Protein AF-A0AA40B1W0-F1 (afdb_monomer_lite)

Structure (mmCIF, N/CA/C/O backbone):
data_AF-A0AA40B1W0-F1
#
_entry.id   AF-A0AA40B1W0-F1
#
loop_
_atom_site.group_PDB
_atom_site.id
_atom_site.type_symbol
_atom_site.label_atom_id
_atom_site.label_alt_id
_atom_site.label_comp_id
_atom_site.label_asym_id
_atom_site.label_entity_id
_atom_site.label_seq_id
_atom_site.pdbx_PDB_ins_code
_atom_site.Cartn_x
_atom_site.Cartn_y
_atom_site.Cartn_z
_atom_site.occupancy
_atom_site.B_iso_or_equiv
_atom_site.auth_seq_id
_atom_site.auth_comp_id
_atom_site.auth_asym_id
_atom_site.auth_atom_id
_atom_site.pdbx_PDB_model_num
ATOM 1 N N . THR A 1 1 ? -1.153 5.005 -8.816 1.00 73.44 1 THR A N 1
ATOM 2 C CA . THR A 1 1 ? -2.336 5.276 -7.973 1.00 7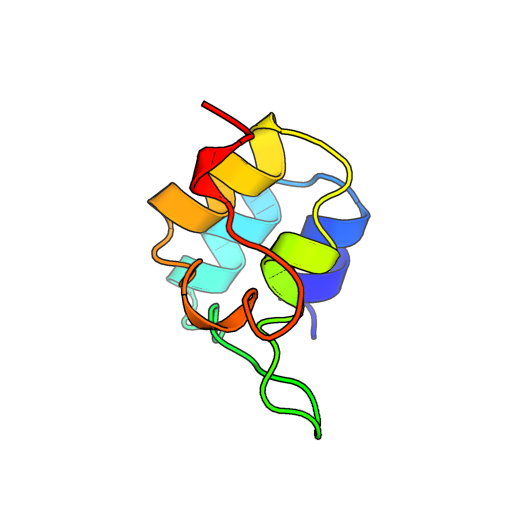3.44 1 THR A CA 1
ATOM 3 C C . THR A 1 1 ? -1.976 6.381 -6.991 1.00 73.44 1 THR A C 1
ATOM 5 O O . THR A 1 1 ? -0.784 6.630 -6.843 1.00 73.44 1 THR A O 1
ATOM 8 N N . PRO A 1 2 ? -2.939 7.049 -6.327 1.00 83.94 2 PRO A N 1
ATOM 9 C CA . PRO A 1 2 ? -2.630 8.041 -5.290 1.00 83.94 2 PRO A CA 1
ATOM 10 C C . PRO A 1 2 ? -1.698 7.494 -4.199 1.00 83.94 2 PRO A C 1
ATOM 12 O O . PRO A 1 2 ? -0.797 8.194 -3.756 1.00 83.94 2 PRO A O 1
ATOM 15 N N . LEU A 1 3 ? -1.849 6.210 -3.850 1.00 84.12 3 LEU A N 1
ATOM 16 C CA . LEU A 1 3 ? -0.973 5.531 -2.894 1.00 84.12 3 LEU A CA 1
ATOM 17 C C . LEU A 1 3 ? 0.465 5.377 -3.423 1.00 84.12 3 LEU A C 1
ATOM 19 O O . LEU A 1 3 ? 1.398 5.619 -2.673 1.00 84.12 3 LEU A O 1
ATOM 23 N N . HIS A 1 4 ? 0.667 5.080 -4.717 1.00 80.44 4 HIS A N 1
ATOM 24 C CA . HIS A 1 4 ? 2.020 5.077 -5.308 1.00 80.44 4 HIS A CA 1
ATOM 25 C C . HIS A 1 4 ? 2.711 6.435 -5.195 1.00 80.44 4 HIS A C 1
ATOM 27 O O . HIS A 1 4 ? 3.907 6.471 -4.951 1.00 80.44 4 HIS A O 1
ATOM 33 N N . VAL A 1 5 ? 1.966 7.528 -5.378 1.00 85.06 5 VAL A N 1
ATOM 34 C CA . VAL A 1 5 ? 2.521 8.881 -5.272 1.00 85.06 5 VAL A CA 1
ATOM 35 C C . VAL A 1 5 ? 2.932 9.158 -3.828 1.00 85.06 5 VAL A C 1
ATOM 37 O O . VAL A 1 5 ? 4.044 9.602 -3.595 1.00 85.06 5 VAL A O 1
ATOM 40 N N . ALA A 1 6 ? 2.087 8.830 -2.846 1.00 88.38 6 ALA A N 1
ATOM 41 C CA . ALA A 1 6 ? 2.447 8.984 -1.436 1.00 88.38 6 ALA A CA 1
ATOM 42 C C . ALA A 1 6 ? 3.748 8.243 -1.080 1.00 88.38 6 ALA A C 1
ATOM 44 O O . ALA A 1 6 ? 4.603 8.817 -0.419 1.00 88.38 6 ALA A O 1
ATOM 45 N N . VAL A 1 7 ? 3.924 7.019 -1.586 1.00 86.00 7 VAL A N 1
ATOM 46 C CA . VAL A 1 7 ? 5.142 6.223 -1.368 1.00 86.00 7 VAL A CA 1
ATOM 47 C C . VAL A 1 7 ? 6.362 6.792 -2.098 1.00 86.00 7 VAL A C 1
ATOM 49 O O . VAL A 1 7 ? 7.441 6.854 -1.522 1.00 86.00 7 VAL A O 1
ATOM 52 N N . GLU A 1 8 ? 6.204 7.252 -3.341 1.00 83.94 8 GLU A N 1
ATOM 53 C CA . GLU A 1 8 ? 7.284 7.879 -4.122 1.00 83.94 8 GLU A CA 1
ATOM 54 C C . GLU A 1 8 ? 7.808 9.167 -3.465 1.00 83.94 8 GLU A C 1
ATOM 56 O O . GLU A 1 8 ? 8.988 9.492 -3.577 1.00 83.94 8 GLU A O 1
ATOM 61 N N . PHE A 1 9 ? 6.935 9.875 -2.746 1.00 88.62 9 PHE A N 1
ATOM 62 C CA . PHE A 1 9 ? 7.268 11.073 -1.980 1.00 88.62 9 PHE A CA 1
ATOM 63 C C . PHE A 1 9 ? 7.566 10.801 -0.496 1.00 88.62 9 PHE A C 1
ATOM 65 O O . PHE A 1 9 ? 7.633 11.762 0.269 1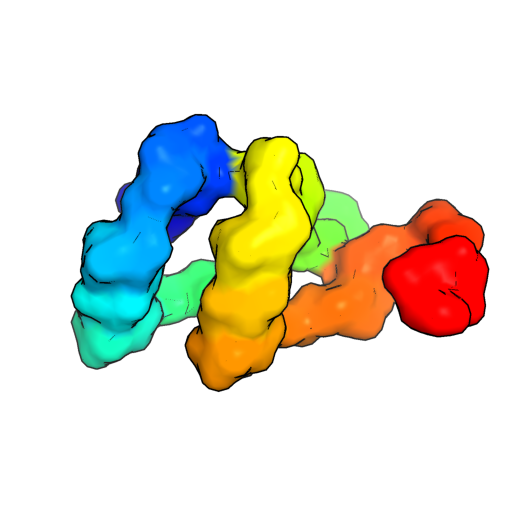.00 88.62 9 PHE A O 1
ATOM 72 N N . ASP A 1 10 ? 7.740 9.537 -0.089 1.00 87.69 10 ASP A N 1
ATOM 73 C CA . ASP A 1 10 ? 8.080 9.143 1.292 1.00 87.69 10 ASP A CA 1
ATOM 74 C C . ASP A 1 10 ? 7.083 9.681 2.344 1.00 87.69 10 ASP A C 1
ATOM 76 O O .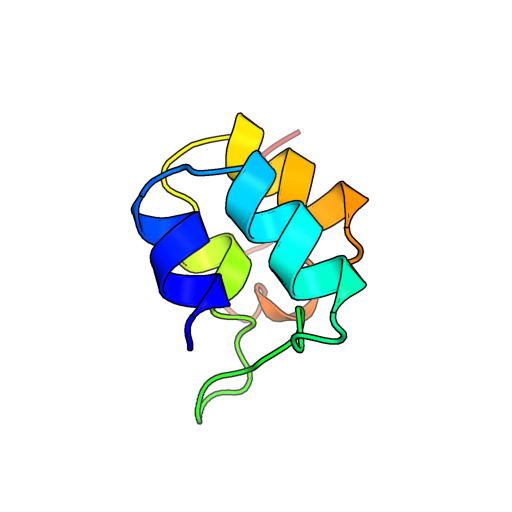 ASP A 1 10 ? 7.426 10.033 3.470 1.00 87.69 10 ASP A O 1
ATOM 80 N N . ASN A 1 11 ? 5.813 9.809 1.953 1.00 91.31 11 ASN A N 1
ATOM 81 C CA . ASN A 1 11 ? 4.761 10.410 2.764 1.00 91.31 11 ASN A CA 1
ATOM 82 C C . ASN A 1 11 ? 3.935 9.326 3.469 1.00 91.31 11 ASN A C 1
ATOM 84 O O . ASN A 1 11 ? 2.873 8.902 2.991 1.00 91.31 11 ASN A O 1
ATOM 88 N N . ASN A 1 12 ? 4.438 8.896 4.625 1.00 89.00 12 ASN A N 1
ATOM 89 C CA . ASN A 1 12 ? 3.845 7.854 5.463 1.00 89.00 12 ASN A CA 1
ATOM 90 C C . ASN A 1 12 ? 2.418 8.192 5.917 1.00 89.00 12 ASN A C 1
ATOM 92 O O . ASN A 1 12 ? 1.540 7.326 5.898 1.00 89.00 12 ASN A O 1
ATOM 96 N N . GLU A 1 13 ? 2.149 9.447 6.279 1.00 92.56 13 GLU A N 1
ATOM 97 C CA . GLU A 1 13 ? 0.828 9.901 6.716 1.00 92.56 13 GLU A CA 1
ATOM 98 C C . GLU A 1 13 ? -0.201 9.806 5.587 1.00 92.56 13 GLU A C 1
ATOM 100 O O . GLU A 1 13 ? -1.313 9.304 5.785 1.00 92.56 13 GLU A O 1
ATOM 105 N N . ALA A 1 14 ? 0.167 10.253 4.383 1.00 91.56 14 ALA A N 1
ATOM 106 C CA . ALA A 1 14 ? -0.692 10.140 3.212 1.00 91.56 14 ALA A CA 1
ATOM 107 C C . ALA A 1 14 ? -0.914 8.673 2.825 1.00 91.56 14 ALA A C 1
ATOM 109 O O . ALA A 1 14 ? -2.034 8.305 2.464 1.00 91.56 14 ALA A O 1
ATOM 110 N N . ALA A 1 15 ? 0.118 7.831 2.931 1.00 89.75 15 ALA A N 1
ATOM 111 C CA . ALA A 1 15 ? 0.000 6.400 2.683 1.00 89.75 15 ALA A CA 1
ATOM 112 C C . ALA A 1 15 ? -0.996 5.741 3.653 1.00 89.75 15 ALA A C 1
ATOM 114 O O . ALA A 1 15 ? -1.927 5.074 3.195 1.00 89.75 15 ALA A O 1
ATOM 115 N N . SER A 1 16 ? -0.878 6.005 4.960 1.00 90.88 16 SER A N 1
ATOM 116 C CA . SER A 1 16 ? -1.819 5.518 5.980 1.00 90.88 16 SER A CA 1
ATOM 117 C C . SER A 1 16 ? -3.250 5.941 5.680 1.00 90.88 16 SER A C 1
ATOM 119 O O . SER A 1 16 ? -4.146 5.100 5.617 1.00 90.88 16 SER A O 1
ATOM 121 N N . LEU A 1 17 ? -3.469 7.235 5.428 1.00 93.75 17 LEU A N 1
ATOM 122 C CA . LEU A 1 17 ? -4.805 7.765 5.172 1.00 93.75 17 LEU A CA 1
ATOM 123 C C . LEU A 1 17 ? -5.436 7.119 3.935 1.00 93.75 17 LEU A C 1
ATOM 125 O O . LEU A 1 17 ? -6.618 6.790 3.933 1.00 93.75 17 LEU A O 1
ATOM 129 N N . LEU A 1 18 ? -4.664 6.929 2.867 1.00 90.62 18 LEU A N 1
ATOM 130 C CA . LEU A 1 18 ? -5.164 6.303 1.648 1.00 90.62 18 LEU A CA 1
ATOM 131 C C . LEU A 1 18 ? -5.544 4.840 1.887 1.00 90.62 18 LEU A C 1
ATOM 133 O O . LEU A 1 18 ? -6.607 4.418 1.430 1.00 90.62 18 LEU A O 1
ATOM 137 N N . VAL A 1 19 ? -4.729 4.088 2.629 1.00 89.31 19 VAL A N 1
ATOM 138 C CA . VAL A 1 19 ? -5.032 2.697 3.002 1.00 89.31 19 VAL A CA 1
ATOM 139 C C . VAL A 1 19 ? -6.286 2.627 3.879 1.00 89.31 19 VAL A C 1
ATOM 141 O O . VAL A 1 19 ? -7.182 1.838 3.583 1.00 89.31 19 VAL A O 1
ATOM 144 N N . GLU A 1 20 ? -6.433 3.511 4.871 1.00 91.44 20 GLU A N 1
ATOM 145 C CA . GLU A 1 20 ? -7.652 3.622 5.692 1.00 91.44 20 GLU A CA 1
ATOM 146 C C . GLU A 1 20 ? -8.905 3.934 4.862 1.00 91.44 20 GLU A C 1
ATOM 148 O O . GLU A 1 20 ? -10.004 3.471 5.171 1.00 91.44 20 GLU A O 1
ATOM 153 N N . LYS A 1 21 ? -8.758 4.705 3.779 1.00 93.06 21 LYS A N 1
ATOM 154 C CA . LYS A 1 21 ? -9.846 5.004 2.834 1.00 93.06 21 LYS A CA 1
ATOM 155 C C . LYS A 1 21 ? -10.122 3.864 1.847 1.00 93.06 21 LYS A C 1
ATOM 157 O O . LYS A 1 21 ? -10.962 4.029 0.964 1.00 93.06 21 LYS A O 1
ATOM 162 N N . GLY A 1 22 ? -9.460 2.717 1.998 1.00 88.88 22 GLY A N 1
ATOM 163 C CA . GLY A 1 22 ? -9.656 1.529 1.171 1.00 88.88 22 GLY A CA 1
ATOM 164 C C . GLY A 1 22 ? -8.789 1.492 -0.087 1.00 88.88 22 GLY A C 1
ATOM 165 O O . GLY A 1 22 ? -9.121 0.771 -1.030 1.00 88.88 22 GLY A O 1
ATOM 166 N N . ALA A 1 23 ? -7.696 2.261 -0.148 1.00 87.44 23 ALA A N 1
ATOM 167 C CA . ALA A 1 23 ? -6.731 2.114 -1.231 1.00 87.44 23 ALA A CA 1
ATOM 168 C C . ALA A 1 23 ? -6.119 0.707 -1.210 1.00 87.44 23 ALA A C 1
ATOM 170 O O . ALA A 1 23 ? -5.720 0.193 -0.165 1.00 87.44 23 ALA A O 1
ATOM 171 N N . SER A 1 24 ? -6.015 0.089 -2.387 1.00 85.06 24 SER A N 1
ATOM 172 C CA . SER A 1 24 ? -5.408 -1.235 -2.507 1.00 85.06 24 SER A CA 1
ATOM 173 C C . SER A 1 24 ? -3.896 -1.144 -2.302 1.00 85.06 24 SER A C 1
ATOM 175 O O . SER A 1 24 ? -3.179 -0.621 -3.157 1.00 85.06 24 SER A O 1
ATOM 177 N N . ILE A 1 25 ? -3.431 -1.662 -1.164 1.00 84.06 25 ILE A N 1
ATOM 178 C CA . ILE A 1 25 ? -2.012 -1.730 -0.790 1.00 84.06 25 ILE A CA 1
ATOM 179 C C . ILE A 1 25 ? -1.246 -2.849 -1.512 1.00 84.06 25 ILE A C 1
ATOM 181 O O . ILE A 1 25 ? -0.025 -2.838 -1.582 1.00 84.06 25 ILE A O 1
ATOM 185 N N . ASN A 1 26 ? -1.964 -3.809 -2.091 1.00 77.75 26 ASN A N 1
ATOM 186 C CA . ASN A 1 26 ? -1.386 -4.929 -2.835 1.00 77.75 26 ASN A CA 1
ATOM 187 C C . ASN A 1 26 ? -1.682 -4.791 -4.333 1.00 77.75 26 ASN A C 1
ATOM 189 O O . ASN A 1 26 ? -1.959 -5.771 -5.019 1.00 77.75 26 ASN A O 1
ATOM 193 N N . ALA A 1 27 ? -1.712 -3.554 -4.839 1.00 74.06 27 ALA A N 1
ATOM 194 C CA . ALA A 1 27 ? -1.824 -3.323 -6.270 1.00 74.06 27 ALA A CA 1
ATOM 195 C C . ALA A 1 27 ? -0.563 -3.861 -6.962 1.00 74.06 27 ALA A C 1
ATOM 197 O O . ALA A 1 27 ? 0.549 -3.408 -6.683 1.00 74.06 27 ALA A O 1
ATOM 198 N N . VAL A 1 28 ? -0.761 -4.828 -7.855 1.00 70.31 28 VAL A N 1
ATOM 199 C CA . VAL A 1 28 ? 0.310 -5.451 -8.633 1.00 70.31 28 VAL A CA 1
ATOM 200 C C . VAL A 1 28 ? 0.397 -4.850 -10.034 1.00 70.31 28 VAL A C 1
ATOM 202 O O . VAL A 1 28 ? -0.598 -4.335 -10.556 1.00 70.31 28 VAL A O 1
ATOM 205 N N . ASP A 1 29 ? 1.584 -4.879 -10.638 1.00 68.19 29 ASP A N 1
ATOM 206 C CA . ASP A 1 29 ? 1.746 -4.571 -12.062 1.00 68.19 29 ASP A CA 1
ATOM 207 C C . ASP A 1 29 ? 1.285 -5.738 -12.951 1.00 68.19 29 ASP A C 1
ATOM 209 O O . ASP A 1 29 ? 0.775 -6.757 -12.482 1.00 68.19 29 ASP A O 1
ATOM 213 N N . SER A 1 30 ? 1.458 -5.587 -14.266 1.00 68.50 30 SER A N 1
ATOM 214 C CA . SER A 1 30 ? 1.166 -6.638 -15.245 1.00 68.50 30 SER A CA 1
ATOM 215 C C . SER A 1 30 ? 1.979 -7.922 -15.037 1.00 68.50 30 SER A C 1
ATOM 217 O O . SER A 1 30 ? 1.580 -8.964 -15.547 1.00 68.50 30 SER A O 1
ATOM 219 N N . GLU A 1 31 ? 3.089 -7.858 -14.300 1.00 59.44 31 GLU A N 1
ATOM 220 C CA . GLU A 1 31 ? 3.972 -8.988 -13.996 1.00 59.44 31 GLU A CA 1
ATOM 221 C C . GLU A 1 31 ? 3.633 -9.654 -12.646 1.00 59.44 31 GLU A C 1
ATOM 223 O O . GLU A 1 31 ? 4.160 -10.725 -12.324 1.00 59.44 31 GLU A O 1
ATOM 228 N N . GLY A 1 32 ? 2.710 -9.070 -11.873 1.00 59.72 32 GLY A N 1
ATOM 229 C CA . GLY A 1 32 ? 2.288 -9.578 -10.571 1.00 59.72 32 GLY A CA 1
ATOM 230 C C . GLY A 1 32 ? 3.161 -9.110 -9.406 1.00 59.72 32 GLY A C 1
ATOM 231 O O . GLY A 1 32 ? 2.993 -9.627 -8.305 1.00 59.72 32 GLY A O 1
ATOM 232 N N . PHE A 1 33 ? 4.068 -8.150 -9.619 1.00 61.75 33 PHE A N 1
ATOM 233 C CA . PHE A 1 33 ? 4.885 -7.595 -8.543 1.00 61.75 33 PHE A CA 1
ATOM 234 C C . PHE A 1 33 ? 4.111 -6.537 -7.765 1.00 61.75 33 PHE A C 1
ATOM 236 O O . PHE A 1 33 ? 3.522 -5.624 -8.353 1.00 61.75 33 PHE A O 1
ATOM 243 N N . THR A 1 34 ? 4.158 -6.614 -6.432 1.00 68.69 34 THR A N 1
ATOM 244 C CA . THR A 1 34 ? 3.649 -5.542 -5.566 1.00 68.69 34 THR A CA 1
ATOM 245 C C . THR A 1 34 ? 4.542 -4.315 -5.727 1.00 68.69 34 THR A C 1
ATOM 247 O O . THR A 1 34 ? 5.586 -4.180 -5.090 1.00 68.69 34 THR A O 1
ATOM 250 N N . LEU A 1 35 ? 4.108 -3.400 -6.596 1.00 66.62 35 LEU A N 1
ATOM 251 C CA . LEU A 1 35 ? 4.822 -2.173 -6.952 1.00 66.62 35 LEU A CA 1
ATOM 252 C C . LEU A 1 35 ? 5.137 -1.292 -5.737 1.00 66.62 35 LEU A C 1
ATOM 254 O O . LEU A 1 35 ? 6.063 -0.494 -5.799 1.00 66.62 35 LEU A O 1
ATOM 258 N N . LEU A 1 36 ? 4.357 -1.389 -4.657 1.00 68.19 36 LEU A N 1
ATOM 259 C CA . LEU A 1 36 ? 4.426 -0.448 -3.540 1.00 68.19 36 LEU A CA 1
ATOM 260 C C . LEU A 1 36 ? 5.731 -0.535 -2.748 1.00 68.19 36 LEU A C 1
ATOM 262 O O . LEU A 1 36 ? 6.357 0.499 -2.553 1.00 68.19 36 LEU A O 1
ATOM 266 N N . LEU A 1 37 ? 6.205 -1.727 -2.374 1.00 69.12 37 LEU A N 1
ATOM 267 C CA . LEU A 1 37 ? 7.514 -1.824 -1.718 1.00 69.12 37 LEU A CA 1
ATOM 268 C C . LEU A 1 37 ? 8.670 -1.506 -2.679 1.00 69.12 37 LEU A C 1
ATOM 270 O O . LEU A 1 37 ? 9.656 -0.922 -2.253 1.00 69.12 37 LEU A O 1
ATOM 274 N N . MET A 1 38 ? 8.553 -1.817 -3.977 1.00 67.06 38 MET A N 1
ATOM 275 C CA . MET A 1 38 ? 9.579 -1.429 -4.962 1.00 67.06 38 MET A CA 1
ATOM 276 C C . MET A 1 38 ? 9.670 0.090 -5.172 1.00 67.06 38 MET A C 1
ATOM 278 O O . MET A 1 38 ? 10.666 0.583 -5.694 1.00 67.06 38 MET A O 1
ATOM 282 N N . ARG A 1 39 ? 8.609 0.826 -4.824 1.00 72.25 39 ARG A N 1
ATOM 283 C CA . ARG A 1 39 ? 8.536 2.290 -4.912 1.00 72.25 39 ARG A CA 1
ATOM 284 C C . ARG A 1 39 ? 9.005 2.973 -3.633 1.00 72.25 39 ARG A C 1
A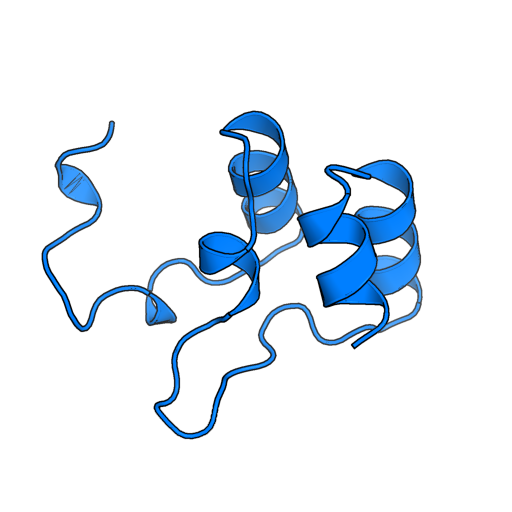TOM 286 O O . ARG A 1 39 ? 9.257 4.172 -3.686 1.00 72.25 39 ARG A O 1
ATOM 293 N N . ALA A 1 40 ? 9.091 2.246 -2.519 1.00 75.75 40 ALA A N 1
ATOM 294 C CA . ALA A 1 40 ? 9.601 2.794 -1.274 1.00 75.75 40 ALA A CA 1
ATOM 295 C C . ALA A 1 40 ? 11.074 3.164 -1.468 1.00 75.75 40 ALA A C 1
ATOM 297 O O . ALA A 1 40 ? 11.899 2.340 -1.862 1.00 75.75 40 ALA A O 1
ATOM 298 N N . THR A 1 41 ? 11.387 4.434 -1.244 1.00 74.12 41 THR A N 1
ATOM 299 C CA . THR A 1 41 ? 12.741 4.975 -1.391 1.00 74.12 41 THR A CA 1
ATOM 300 C C . THR A 1 41 ? 13.553 4.834 -0.104 1.00 74.12 41 THR A C 1
ATOM 302 O O . THR A 1 41 ? 14.782 4.871 -0.153 1.00 74.12 41 THR A O 1
ATOM 305 N N . THR A 1 42 ? 12.878 4.634 1.031 1.00 79.88 42 THR A N 1
ATOM 306 C CA . THR A 1 42 ? 13.464 4.513 2.367 1.00 79.88 42 THR A CA 1
ATOM 307 C C . THR A 1 42 ? 13.045 3.209 3.047 1.00 79.88 42 THR A C 1
ATOM 309 O O . THR A 1 42 ? 12.008 2.619 2.724 1.00 79.88 42 THR A O 1
ATOM 312 N N . LEU A 1 43 ? 13.863 2.757 4.005 1.00 80.69 43 LEU A N 1
ATOM 313 C CA . LEU A 1 43 ? 13.538 1.599 4.839 1.00 80.69 43 LEU A CA 1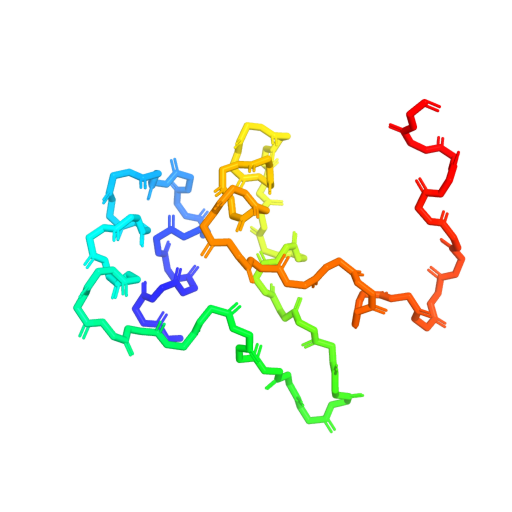
ATOM 314 C C . LEU A 1 43 ? 12.292 1.879 5.690 1.00 80.69 43 LEU A C 1
ATOM 316 O O . LEU A 1 43 ? 11.407 1.037 5.750 1.00 80.69 43 LEU A O 1
ATOM 320 N N . ASP A 1 44 ? 12.183 3.087 6.244 1.00 84.75 44 ASP A N 1
ATOM 321 C CA . ASP A 1 44 ? 11.055 3.509 7.078 1.00 84.75 44 ASP A CA 1
ATOM 322 C C . ASP A 1 44 ? 9.719 3.411 6.325 1.00 84.75 44 ASP A C 1
ATOM 324 O O . ASP A 1 44 ? 8.750 2.861 6.844 1.00 84.75 44 ASP A O 1
ATOM 328 N N . MET A 1 45 ? 9.660 3.870 5.069 1.00 84.88 45 MET A N 1
ATOM 329 C CA . MET A 1 45 ? 8.460 3.732 4.234 1.00 84.88 45 MET A CA 1
ATOM 330 C C . MET A 1 45 ? 8.173 2.271 3.884 1.00 84.88 45 MET A C 1
ATOM 332 O O . MET A 1 45 ? 7.014 1.852 3.873 1.00 84.88 45 MET A O 1
ATOM 336 N N . ALA A 1 46 ? 9.206 1.470 3.610 1.00 82.31 46 ALA A N 1
ATOM 337 C CA . ALA A 1 46 ? 9.030 0.044 3.355 1.00 82.31 46 ALA A CA 1
ATOM 338 C C . ALA A 1 46 ? 8.456 -0.679 4.588 1.00 82.31 46 ALA A C 1
ATOM 340 O O . ALA A 1 46 ? 7.476 -1.415 4.460 1.00 82.31 46 ALA A O 1
ATOM 341 N N . GLU A 1 47 ? 9.002 -0.424 5.779 1.00 84.00 47 GLU A N 1
ATOM 342 C CA . GLU A 1 47 ? 8.498 -0.944 7.054 1.00 84.00 47 GLU A CA 1
ATOM 343 C C . GLU A 1 47 ? 7.060 -0.491 7.313 1.00 84.00 47 GLU A C 1
ATOM 345 O O . GLU A 1 47 ? 6.195 -1.303 7.651 1.00 84.00 47 GLU A O 1
ATOM 350 N N . HIS A 1 48 ? 6.773 0.788 7.078 1.00 86.75 48 HIS A N 1
ATOM 351 C CA . HIS A 1 48 ? 5.443 1.355 7.261 1.00 86.75 48 HIS A CA 1
ATOM 352 C C . HIS A 1 48 ? 4.400 0.689 6.355 1.00 86.75 48 HIS A C 1
ATOM 354 O O . HIS A 1 48 ? 3.304 0.349 6.799 1.00 86.75 48 HIS A O 1
ATOM 360 N N . LEU A 1 49 ? 4.741 0.402 5.096 1.00 84.31 49 LEU A N 1
ATOM 361 C CA . LEU A 1 49 ? 3.863 -0.343 4.186 1.00 84.31 49 LEU A CA 1
ATOM 362 C C . LEU A 1 49 ? 3.629 -1.781 4.650 1.00 84.31 49 LEU A C 1
ATOM 364 O O . LEU A 1 49 ? 2.504 -2.275 4.547 1.00 84.31 49 LEU A O 1
ATOM 368 N N . VAL A 1 50 ? 4.656 -2.451 5.178 1.00 83.75 50 VAL A N 1
ATOM 369 C CA . VAL A 1 50 ? 4.516 -3.799 5.748 1.00 83.75 50 VAL A CA 1
ATOM 370 C C . VAL A 1 50 ? 3.563 -3.780 6.945 1.00 83.75 50 VAL A C 1
ATOM 372 O O . VAL A 1 50 ? 2.672 -4.627 7.020 1.00 83.75 50 VAL A O 1
ATOM 375 N N . ILE A 1 51 ? 3.670 -2.778 7.825 1.00 86.44 51 ILE A N 1
ATOM 376 C CA . ILE A 1 51 ? 2.743 -2.573 8.951 1.00 86.44 51 ILE A CA 1
ATOM 377 C C . ILE A 1 51 ? 1.306 -2.367 8.454 1.00 86.44 51 ILE A C 1
ATOM 379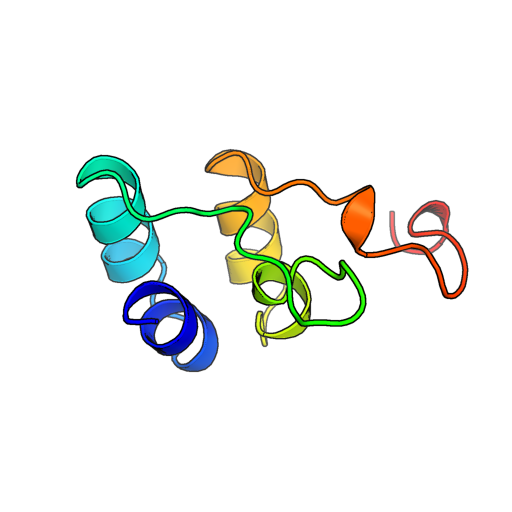 O O . ILE A 1 51 ? 0.367 -2.929 9.020 1.00 86.44 51 ILE A O 1
ATOM 383 N N . LEU A 1 52 ? 1.126 -1.614 7.368 1.00 85.31 52 LEU A N 1
ATOM 384 C CA . LEU A 1 52 ? -0.178 -1.384 6.737 1.00 85.31 52 LEU A CA 1
ATOM 385 C C . LEU A 1 52 ? -0.733 -2.621 5.994 1.00 85.31 52 LEU A C 1
ATOM 387 O O . LEU A 1 52 ? -1.857 -2.580 5.489 1.00 85.31 52 LEU A O 1
ATOM 391 N N . GLY A 1 53 ? 0.013 -3.730 5.939 1.00 82.44 53 GLY A N 1
ATOM 392 C CA . GLY A 1 53 ? -0.423 -5.000 5.351 1.00 82.44 53 GLY A CA 1
ATOM 393 C C . GLY A 1 53 ? 0.017 -5.228 3.902 1.00 82.44 53 GLY A C 1
ATOM 394 O O . GLY A 1 53 ? -0.593 -6.046 3.200 1.00 82.44 53 GLY A O 1
ATOM 395 N N . ALA A 1 54 ? 1.052 -4.521 3.435 1.00 81.44 54 ALA A N 1
ATOM 396 C CA . ALA A 1 54 ? 1.671 -4.786 2.141 1.00 81.44 54 ALA A CA 1
ATOM 397 C C . ALA A 1 54 ? 2.367 -6.153 2.155 1.00 81.44 54 ALA A C 1
ATOM 399 O O . ALA A 1 54 ? 3.146 -6.471 3.057 1.00 81.44 54 ALA A O 1
ATOM 400 N N . ARG A 1 55 ? 2.098 -6.982 1.144 1.00 72.56 55 ARG A N 1
ATOM 401 C CA . ARG A 1 55 ? 2.726 -8.299 1.017 1.00 72.56 55 ARG A CA 1
ATOM 402 C C . ARG A 1 55 ? 4.139 -8.173 0.461 1.00 72.56 55 ARG A C 1
ATOM 404 O O . ARG A 1 55 ? 4.334 -7.702 -0.656 1.00 72.56 55 ARG A O 1
ATOM 411 N N . THR A 1 56 ? 5.105 -8.694 1.211 1.00 66.12 56 THR A N 1
ATOM 412 C CA . THR A 1 56 ? 6.505 -8.825 0.782 1.00 66.12 56 THR A CA 1
ATOM 413 C C . THR A 1 56 ? 6.724 -10.020 -0.149 1.00 66.12 56 THR A C 1
ATOM 415 O O . THR A 1 56 ? 7.606 -9.981 -0.999 1.00 66.12 56 THR A O 1
ATOM 418 N N . ALA A 1 57 ? 5.899 -11.070 -0.045 1.00 57.25 57 ALA A N 1
ATOM 419 C CA . ALA A 1 57 ? 6.045 -12.313 -0.813 1.00 57.25 57 ALA A CA 1
ATOM 420 C C . ALA A 1 57 ? 5.940 -12.120 -2.339 1.00 57.25 57 ALA A C 1
ATOM 422 O O . ALA A 1 57 ? 6.574 -12.848 -3.100 1.00 57.25 57 ALA A O 1
ATOM 423 N N . ASP A 1 58 ? 5.195 -11.108 -2.782 1.00 53.94 58 ASP A N 1
ATOM 424 C CA . ASP A 1 58 ? 4.972 -10.813 -4.201 1.00 53.94 58 ASP A CA 1
ATOM 425 C C . ASP A 1 58 ? 6.115 -9.986 -4.825 1.00 53.94 58 ASP A C 1
ATOM 427 O O . ASP A 1 58 ? 6.104 -9.705 -6.018 1.00 53.94 58 ASP A O 1
ATOM 431 N N . MET A 1 59 ? 7.135 -9.606 -4.045 1.00 54.59 59 MET A N 1
ATOM 432 C CA . MET A 1 59 ? 8.353 -8.963 -4.556 1.00 54.59 59 MET A CA 1
ATOM 433 C C . MET A 1 59 ? 9.388 -9.979 -5.075 1.00 54.59 59 MET A C 1
ATOM 435 O O . MET A 1 59 ? 10.312 -9.615 -5.800 1.00 54.59 59 MET A O 1
ATOM 439 N N . TYR A 1 60 ? 9.241 -11.268 -4.735 1.00 52.19 60 TYR A N 1
ATOM 440 C CA . TYR A 1 60 ? 10.304 -12.276 -4.855 1.00 52.19 60 TYR A CA 1
ATOM 441 C C . TYR A 1 60 ? 10.153 -13.232 -6.033 1.00 52.19 60 TYR A C 1
ATOM 443 O O . TYR A 1 60 ? 10.144 -14.451 -5.866 1.00 52.19 60 TYR A O 1
ATOM 451 N N . ARG A 1 61 ? 10.161 -12.693 -7.257 1.00 48.94 61 ARG A N 1
ATOM 452 C CA . ARG A 1 61 ? 10.651 -13.467 -8.418 1.00 48.94 61 ARG A CA 1
ATOM 453 C C . ARG A 1 61 ? 12.117 -13.183 -8.772 1.00 48.94 61 ARG A C 1
ATOM 455 O O . ARG A 1 61 ? 12.633 -13.784 -9.709 1.00 48.94 61 ARG A O 1
ATOM 462 N N . MET A 1 62 ? 12.807 -12.348 -7.989 1.00 41.34 62 MET A N 1
ATOM 463 C CA . MET A 1 62 ? 14.254 -12.131 -8.071 1.00 41.34 62 MET A CA 1
ATOM 464 C C . MET A 1 62 ? 14.855 -12.163 -6.650 1.00 41.34 62 MET A C 1
ATOM 466 O O . MET A 1 62 ? 14.702 -11.204 -5.914 1.00 41.34 62 MET A O 1
ATOM 470 N N . GLY A 1 63 ? 15.473 -13.288 -6.258 1.00 48.50 63 GLY A N 1
ATOM 471 C CA . GLY A 1 63 ? 16.417 -13.425 -5.126 1.00 48.50 63 GLY A CA 1
ATOM 472 C C . GLY A 1 63 ? 15.984 -12.931 -3.732 1.00 48.50 63 GLY A C 1
ATOM 473 O O . GLY A 1 63 ? 16.107 -11.754 -3.450 1.00 48.50 63 GLY A O 1
ATOM 474 N N . ARG A 1 64 ? 15.534 -13.872 -2.884 1.00 51.47 64 ARG A N 1
ATOM 475 C CA . ARG A 1 64 ? 15.182 -13.838 -1.435 1.00 51.47 64 ARG A CA 1
ATOM 476 C C . ARG A 1 64 ? 15.508 -12.574 -0.600 1.00 51.47 64 ARG A C 1
ATOM 478 O O . ARG A 1 64 ? 16.636 -12.112 -0.555 1.00 51.47 64 ARG A O 1
ATOM 485 N N . LEU A 1 65 ? 14.509 -12.127 0.176 1.00 47.00 65 LEU A N 1
ATOM 486 C CA . LEU A 1 65 ? 14.553 -11.035 1.174 1.00 47.00 65 LEU A CA 1
ATOM 487 C C . LEU A 1 65 ? 15.303 -11.428 2.455 1.00 47.00 65 LEU A C 1
ATOM 489 O O . LEU A 1 65 ? 15.570 -10.581 3.298 1.00 47.00 65 LEU A O 1
ATOM 493 N N . ASP A 1 66 ? 15.613 -12.714 2.612 1.00 52.94 66 ASP A N 1
ATOM 494 C CA . ASP A 1 66 ? 16.265 -13.262 3.804 1.00 52.94 66 ASP A CA 1
ATOM 495 C C . ASP A 1 66 ? 17.694 -12.722 4.003 1.00 52.94 66 ASP A C 1
ATOM 497 O O . ASP A 1 66 ? 18.268 -12.918 5.065 1.00 52.94 66 ASP A O 1
ATOM 501 N N . ASP A 1 67 ? 18.257 -12.045 2.996 1.00 51.81 67 ASP A N 1
ATOM 502 C CA . ASP A 1 67 ? 19.591 -11.434 3.034 1.00 51.81 67 ASP A CA 1
ATOM 503 C C . ASP A 1 67 ? 19.580 -9.978 3.556 1.00 51.81 67 ASP A C 1
ATOM 505 O O . ASP A 1 67 ? 20.627 -9.330 3.591 1.00 51.81 67 ASP A O 1
ATOM 509 N N . LEU A 1 68 ? 18.410 -9.434 3.921 1.00 47.19 68 LEU A N 1
ATOM 510 C CA . LEU A 1 68 ? 18.230 -8.026 4.316 1.00 47.19 68 LEU A CA 1
ATOM 511 C C . LEU A 1 68 ? 17.824 -7.826 5.789 1.00 47.19 68 LEU A C 1
ATOM 513 O O . LEU A 1 68 ? 17.512 -6.701 6.180 1.00 47.19 68 LEU A O 1
ATOM 517 N N . ILE A 1 69 ? 17.867 -8.889 6.600 1.00 43.78 69 ILE A N 1
ATOM 518 C CA . ILE A 1 69 ? 17.657 -8.878 8.060 1.00 43.78 69 ILE A CA 1
ATOM 519 C C . ILE A 1 69 ? 18.741 -9.669 8.786 1.00 43.78 69 ILE A C 1
ATOM 521 O O . ILE A 1 69 ? 19.113 -10.756 8.294 1.00 43.78 69 ILE A O 1
#

pLDDT: mean 74.9, std 14.71, range [41.34, 93.75]

Organism: NCBI:txid260670

Sequence (69 aa):
TPLHVAVEFDNNEAASLLVEKGASINAVDSEGFTLLLMRATTLDMAEHLVILGARTADMYRMGRLDDLI

Radius of gyration: 11.42 Å; chains: 1; bounding box: 29×25×24 Å

Secondary structure (DSSP, 8-state):
-HHHHHHHTT-HHHHHHHHHTT--TT-B-TT--BHHHHH--SHHHHHHHHHTT--SGGGTTSS-GGG--

InterPro domains:
  IPR002110 Ankyrin repeat [PF00023] (1-29)
  IPR002110 Ankyrin repeat [PS50088] (1-30)
  IPR036770 Ankyrin repeat-containing domain superfamily [G3DSA:1.25.40.20] (1-64)
  IPR036770 Ankyrin repeat-containing domain superfamily [SSF48403] (1-58)

Foldseek 3Di:
DQLLVCQLVVNLVSNVVCVVVVNDLQDADPVQARVRLVSHPDPVSNVSSVVSPRDPVSNPPDDDPPVVD